Protein AF-A0A0F8Z4M9-F1 (afdb_monomer)

Solvent-accessible surface area (backbone atoms only — not comparable to full-atom values): 3868 Å² total; per-residue (Å²): 138,87,82,85,76,66,69,66,50,49,78,77,34,60,35,11,49,46,44,33,49,53,50,41,66,71,69,36,65,91,87,56,59,84,83,41,92,78,46,71,85,54,80,19,52,35,75,50,48,93,49,91,54,83,86,36,78,62,70,28,114

Mean predicted aligned error: 3.26 Å

Sequence (61 aa):
MKEDLPHFLRENYLGGKGIGTYLHCRENPADMDALSPDNKMIIAVGPAAGTPVPTATRAGL

Radius of gyration: 13.18 Å; Cα contacts (8 Å, |Δi|>4): 68; chains: 1; bounding box: 30×24×33 Å

Organism: NCBI:txid412755

InterPro domains:
  IPR013983 Aldehyde ferredoxin oxidoreductase, N-terminal [PF02730] (3-59)
  IPR036503 Aldehyde ferredoxin oxidoreductase, N-terminal domain superfamily [G3DSA:3.60.9.10] (1-61)
  IPR036503 Aldehyde ferredoxin oxidoreductase, N-terminal domain superfamily [SSF56228] (3-59)
  IPR051919 Tungsten-dependent aldehyde ferredoxin oxidoreductase [PTHR30038] (2-59)

pLDDT: mean 93.57, std 4.76, range [67.69, 97.69]

Nearest PDB structures (foldseek):
  4z3w-assembly1_C  TM=9.153E-01  e=6.722E+00  Geobacter metallireducens GS-15

Structure (mmCIF, N/CA/C/O backbone):
data_AF-A0A0F8Z4M9-F1
#
_entry.id   AF-A0A0F8Z4M9-F1
#
loop_
_atom_site.group_PDB
_atom_site.id
_atom_site.type_symbol
_atom_site.label_atom_id
_atom_site.label_alt_id
_atom_site.label_comp_id
_atom_site.label_asym_id
_atom_site.label_entity_id
_atom_site.label_seq_id
_atom_site.pdbx_PDB_ins_code
_atom_site.Cartn_x
_atom_site.Cartn_y
_atom_site.Cartn_z
_atom_site.occupancy
_atom_site.B_iso_or_equiv
_atom_site.auth_seq_id
_atom_site.auth_comp_id
_atom_site.auth_asym_id
_atom_site.auth_atom_id
_atom_site.pdbx_PDB_model_num
ATOM 1 N N . MET A 1 1 ? 7.517 -11.661 10.351 1.00 67.69 1 MET A N 1
ATOM 2 C CA . MET A 1 1 ? 6.480 -12.656 10.004 1.00 67.69 1 MET A CA 1
ATOM 3 C C . MET A 1 1 ? 6.042 -12.369 8.578 1.00 67.69 1 MET A C 1
ATOM 5 O O . MET A 1 1 ? 5.995 -11.199 8.224 1.00 67.69 1 MET A O 1
ATOM 9 N N . LYS A 1 2 ? 5.825 -13.388 7.746 1.00 84.19 2 LYS A N 1
ATOM 10 C CA . LYS A 1 2 ? 5.337 -13.213 6.373 1.00 84.19 2 LYS A CA 1
ATOM 11 C C . LYS A 1 2 ? 3.874 -13.639 6.351 1.00 84.19 2 LYS A C 1
ATOM 13 O O . LYS A 1 2 ? 3.568 -14.716 6.849 1.00 84.19 2 LYS A O 1
ATOM 18 N N . GLU A 1 3 ? 3.012 -12.796 5.803 1.00 89.81 3 GLU A N 1
ATOM 19 C CA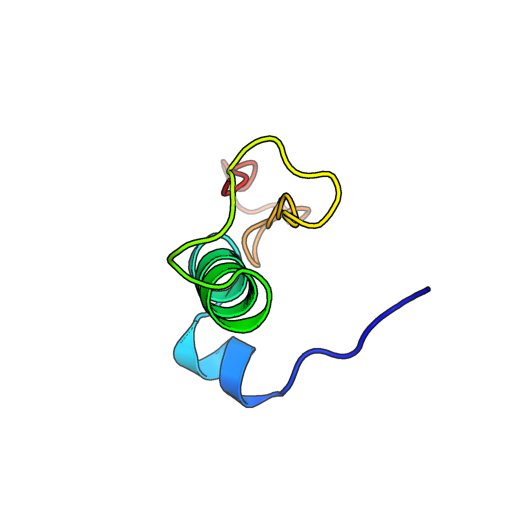 . GLU A 1 3 ? 1.597 -13.101 5.603 1.00 89.81 3 GLU A CA 1
ATOM 20 C C . GLU A 1 3 ? 1.355 -13.468 4.140 1.00 89.81 3 GLU A C 1
ATOM 22 O O . GLU A 1 3 ? 1.922 -12.852 3.230 1.00 89.81 3 GLU A O 1
ATOM 27 N N . ASP A 1 4 ? 0.516 -14.474 3.909 1.00 91.38 4 ASP A N 1
ATOM 28 C CA . ASP A 1 4 ? 0.130 -14.865 2.561 1.00 91.38 4 ASP A CA 1
ATOM 29 C C . ASP A 1 4 ? -1.084 -14.062 2.097 1.00 91.38 4 ASP A C 1
ATOM 31 O O . ASP A 1 4 ? -2.138 -14.037 2.733 1.00 91.38 4 ASP A O 1
ATOM 35 N N . LEU A 1 5 ? -0.939 -13.414 0.941 1.00 89.06 5 LEU A N 1
ATOM 36 C CA . LEU A 1 5 ? -2.036 -12.694 0.306 1.00 89.06 5 LEU A CA 1
ATOM 37 C C . LEU A 1 5 ? -2.907 -13.651 -0.526 1.00 89.06 5 LEU A C 1
ATOM 39 O O . LEU A 1 5 ? -2.359 -14.388 -1.366 1.00 89.06 5 LEU A O 1
ATOM 43 N N . PRO A 1 6 ? -4.246 -13.587 -0.371 1.00 92.12 6 PRO A N 1
ATOM 44 C CA . PRO A 1 6 ? -5.188 -14.314 -1.213 1.00 92.12 6 PRO A CA 1
ATOM 45 C C . PRO A 1 6 ? -4.907 -14.128 -2.706 1.00 92.12 6 PRO A C 1
ATOM 47 O O . PRO A 1 6 ? -4.570 -13.032 -3.159 1.00 92.12 6 PRO A O 1
ATOM 50 N N . HIS A 1 7 ? -5.061 -15.201 -3.486 1.00 92.75 7 HIS A N 1
ATOM 51 C CA . HIS A 1 7 ? -4.727 -15.198 -4.912 1.00 92.75 7 HIS A CA 1
ATOM 52 C C . HIS A 1 7 ? -5.491 -14.126 -5.698 1.00 92.75 7 HIS A C 1
ATOM 54 O O . HIS A 1 7 ? -4.874 -13.344 -6.421 1.00 92.75 7 HIS A O 1
ATOM 60 N N . PHE A 1 8 ? -6.801 -14.020 -5.453 1.00 95.56 8 PHE A N 1
ATOM 61 C CA . PHE A 1 8 ? -7.687 -13.091 -6.156 1.00 95.56 8 PHE A CA 1
ATOM 62 C C . PHE A 1 8 ? -7.248 -11.625 -6.039 1.00 95.56 8 PHE A C 1
ATOM 64 O O . PHE A 1 8 ? -7.552 -10.828 -6.923 1.00 95.56 8 PHE A O 1
ATOM 71 N N . LEU A 1 9 ? -6.518 -11.245 -4.981 1.00 94.88 9 LEU A N 1
ATOM 72 C CA . LEU A 1 9 ? -6.058 -9.866 -4.827 1.00 94.88 9 LEU A CA 1
ATOM 73 C C . LEU A 1 9 ? -5.037 -9.476 -5.895 1.00 94.88 9 LEU A C 1
ATOM 75 O O . LEU A 1 9 ? -5.018 -8.329 -6.335 1.00 94.88 9 LEU A O 1
ATOM 79 N N . ARG A 1 10 ? -4.207 -10.425 -6.340 1.00 90.94 10 ARG A N 1
ATOM 80 C CA . ARG A 1 10 ? -3.220 -10.183 -7.400 1.00 90.94 10 ARG A CA 1
ATOM 81 C C . ARG A 1 10 ? -3.910 -9.976 -8.744 1.00 90.94 10 ARG A C 1
ATOM 83 O O . ARG A 1 10 ? -3.541 -9.068 -9.476 1.00 90.94 10 ARG A O 1
ATOM 90 N N . GLU A 1 11 ? -4.932 -10.774 -9.032 1.00 93.62 11 GLU A N 1
ATOM 91 C CA . GLU A 1 11 ? -5.675 -10.701 -10.294 1.00 93.62 11 GLU A CA 1
ATOM 92 C C . GLU A 1 11 ? -6.561 -9.452 -10.377 1.00 93.62 11 GLU A C 1
ATOM 94 O O . GLU A 1 11 ? -6.608 -8.802 -11.416 1.00 93.62 11 GLU A O 1
ATOM 99 N N .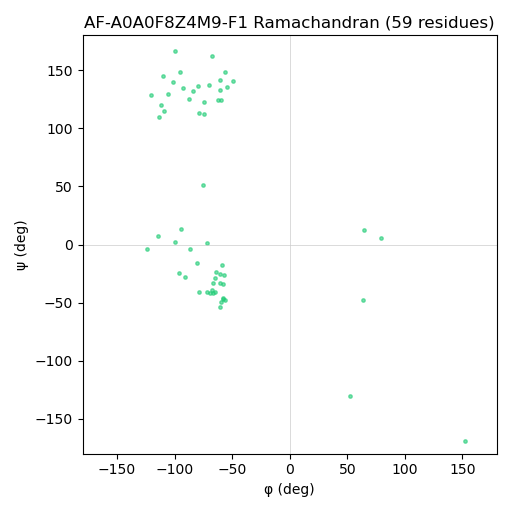 ASN A 1 12 ? -7.229 -9.087 -9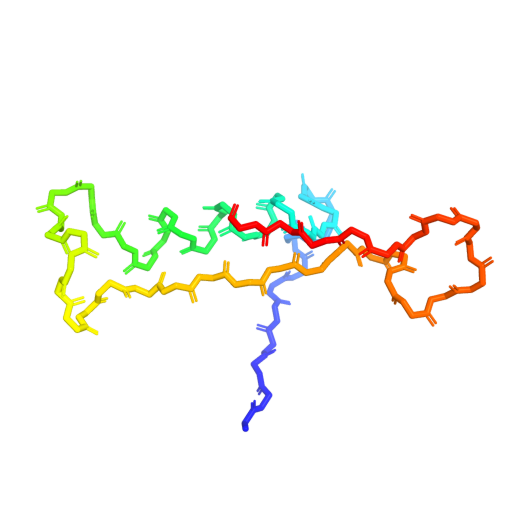.277 1.00 95.75 12 ASN A N 1
ATOM 100 C CA . ASN A 1 12 ? -8.210 -7.998 -9.275 1.00 95.75 12 ASN A CA 1
ATOM 101 C C . ASN A 1 12 ? -7.616 -6.624 -8.938 1.00 95.75 12 ASN A C 1
ATOM 103 O O . ASN A 1 12 ? -8.154 -5.607 -9.370 1.00 95.75 12 ASN A O 1
ATOM 107 N N . TYR A 1 13 ? -6.525 -6.575 -8.166 1.00 95.81 13 TYR A N 1
ATOM 108 C CA . TYR A 1 13 ? -5.957 -5.313 -7.674 1.00 95.81 13 TYR A CA 1
ATOM 109 C C . TYR A 1 13 ? -4.488 -5.097 -8.036 1.00 95.81 13 TYR A C 1
ATOM 111 O O . TYR A 1 13 ? -3.975 -4.014 -7.754 1.00 95.81 13 TYR A O 1
ATOM 119 N N . LEU A 1 14 ? -3.827 -6.076 -8.674 1.00 93.69 14 LEU A N 1
ATOM 120 C CA . LEU A 1 14 ? -2.462 -6.032 -9.223 1.00 93.69 14 LEU A CA 1
ATOM 121 C C . LEU A 1 14 ? -1.323 -5.839 -8.193 1.00 93.69 14 LEU A C 1
ATOM 123 O O . LEU A 1 14 ? -0.331 -6.564 -8.223 1.00 93.69 14 LEU A O 1
ATOM 127 N N . GLY A 1 15 ? -1.441 -4.877 -7.277 1.00 93.81 15 GLY A N 1
ATOM 128 C CA . GLY A 1 15 ? -0.460 -4.523 -6.252 1.00 93.81 15 GLY A CA 1
ATOM 129 C C . GLY A 1 15 ? -0.560 -3.052 -5.839 1.00 93.81 15 GLY A C 1
ATOM 130 O O . GLY A 1 15 ? -1.504 -2.349 -6.205 1.00 93.81 15 GLY A O 1
ATOM 131 N N . GLY A 1 16 ? 0.427 -2.562 -5.084 1.00 95.19 16 GLY A N 1
ATOM 132 C CA . GLY A 1 16 ? 0.512 -1.156 -4.679 1.00 95.19 16 GLY A CA 1
ATOM 133 C C . GLY A 1 16 ? -0.770 -0.653 -4.019 1.00 95.19 16 GLY A C 1
ATOM 134 O O . GLY A 1 16 ? -1.317 -1.308 -3.134 1.00 95.19 16 GLY A O 1
ATOM 135 N N . LYS A 1 17 ? -1.269 0.499 -4.486 1.00 95.25 17 LYS A N 1
ATOM 136 C CA . LYS A 1 17 ? -2.477 1.135 -3.940 1.00 95.25 17 LYS A CA 1
ATOM 137 C C . LYS A 1 17 ? -3.715 0.242 -3.988 1.00 95.25 17 LYS A C 1
ATOM 139 O O . LYS A 1 17 ? -4.505 0.315 -3.065 1.00 95.25 17 LYS A O 1
ATOM 144 N N . GLY A 1 18 ? -3.878 -0.614 -4.998 1.00 95.44 18 GLY A N 1
ATOM 145 C CA . GLY A 1 18 ? -5.056 -1.484 -5.083 1.00 95.44 18 GLY A CA 1
ATOM 146 C C . GLY A 1 18 ? -5.156 -2.423 -3.879 1.00 95.44 18 GLY A C 1
ATOM 147 O O . GLY A 1 18 ? -6.151 -2.420 -3.155 1.00 95.44 18 GLY A O 1
ATOM 148 N N . ILE A 1 19 ? -4.081 -3.169 -3.610 1.00 96.00 19 ILE A N 1
ATOM 149 C CA . ILE A 1 19 ? -4.005 -4.043 -2.429 1.00 96.00 19 ILE A CA 1
ATOM 150 C C . ILE A 1 19 ? -3.971 -3.213 -1.138 1.00 96.00 19 ILE A C 1
ATOM 152 O O . ILE A 1 19 ? -4.625 -3.585 -0.167 1.0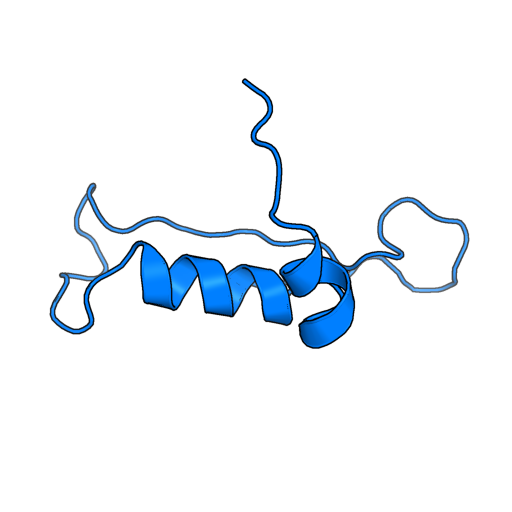0 96.00 19 ILE A O 1
ATOM 156 N N . GLY A 1 20 ? -3.260 -2.080 -1.128 1.00 95.88 20 GLY A N 1
ATOM 157 C CA . GLY A 1 20 ? -3.197 -1.184 0.029 1.00 95.88 20 GLY A CA 1
ATOM 158 C C . GLY A 1 20 ? -4.575 -0.685 0.469 1.00 95.88 20 GLY A C 1
ATOM 159 O O . GLY A 1 20 ? -4.921 -0.793 1.639 1.00 95.88 20 GLY A O 1
ATOM 160 N N . THR A 1 21 ? -5.402 -0.232 -0.474 1.00 95.75 21 THR A N 1
ATOM 161 C CA . THR A 1 21 ? -6.777 0.209 -0.214 1.00 95.75 21 THR A CA 1
ATOM 162 C C . THR A 1 21 ? -7.674 -0.948 0.215 1.00 95.75 21 THR A C 1
ATOM 164 O O . THR A 1 21 ? -8.437 -0.782 1.159 1.00 95.75 21 THR A O 1
ATOM 167 N N . TYR A 1 22 ? -7.564 -2.129 -0.409 1.00 95.75 22 TYR A N 1
ATOM 168 C CA . TYR A 1 22 ? -8.319 -3.309 0.034 1.00 95.75 22 TYR A CA 1
ATOM 169 C C . TYR A 1 22 ? -8.036 -3.634 1.507 1.00 95.75 22 TYR A C 1
ATOM 171 O O . TYR A 1 22 ? -8.963 -3.826 2.291 1.00 95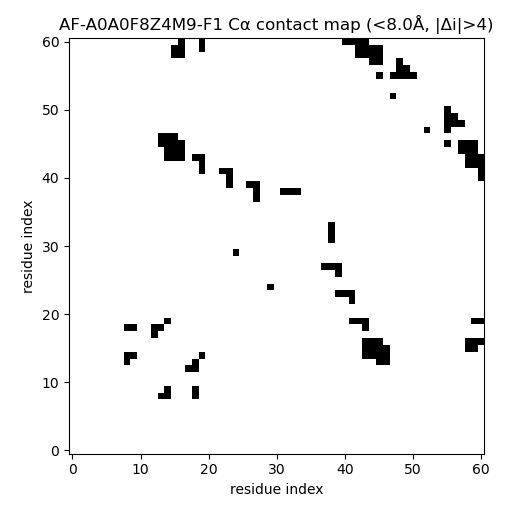.75 22 TYR A O 1
ATOM 179 N N . LEU A 1 23 ? -6.756 -3.664 1.888 1.00 95.12 23 LEU A N 1
ATOM 180 C CA . LEU A 1 23 ? -6.354 -3.906 3.271 1.00 95.12 23 LEU A CA 1
ATOM 181 C C . LEU A 1 23 ? -6.824 -2.776 4.189 1.00 95.12 23 LEU A C 1
ATOM 183 O O . LEU A 1 23 ? -7.334 -3.061 5.262 1.00 95.12 23 LEU A O 1
ATOM 187 N N . HIS A 1 24 ? -6.733 -1.517 3.760 1.00 95.56 24 HIS A N 1
ATOM 188 C CA . HIS A 1 24 ? -7.193 -0.382 4.558 1.00 95.56 24 HIS A CA 1
ATOM 189 C C . HIS A 1 24 ? -8.684 -0.497 4.879 1.00 95.56 24 HIS A C 1
ATOM 191 O O . HIS A 1 24 ? -9.063 -0.449 6.042 1.00 95.56 24 HIS A O 1
ATOM 197 N N . CYS A 1 25 ? -9.519 -0.750 3.870 1.00 94.75 25 CYS A N 1
ATOM 198 C CA . CYS A 1 25 ? -10.957 -0.929 4.061 1.00 94.75 25 CYS A CA 1
ATOM 199 C C . CYS A 1 25 ? -11.306 -2.166 4.900 1.00 94.75 25 CYS A C 1
ATOM 201 O O . CYS A 1 25 ? -12.354 -2.191 5.538 1.00 94.75 25 CYS A O 1
ATOM 203 N N . ARG A 1 26 ? -10.469 -3.210 4.873 1.00 94.06 26 ARG A N 1
ATOM 204 C CA . ARG A 1 26 ? -10.690 -4.436 5.649 1.00 94.06 26 ARG A CA 1
ATOM 205 C C . ARG A 1 26 ? -10.295 -4.277 7.115 1.00 94.06 26 ARG A C 1
ATOM 207 O O . ARG A 1 26 ? -10.966 -4.824 7.982 1.00 94.06 26 ARG A O 1
ATOM 214 N N . GLU A 1 27 ? -9.181 -3.602 7.374 1.00 94.88 27 GLU A N 1
ATOM 215 C CA . GLU A 1 27 ? -8.549 -3.565 8.694 1.00 94.88 27 GLU A CA 1
ATOM 216 C C . GLU A 1 27 ? -8.927 -2.331 9.516 1.00 94.88 27 GLU A C 1
ATOM 218 O O . GLU A 1 27 ? -8.875 -2.396 10.742 1.00 94.88 27 GLU A O 1
ATOM 223 N N . ASN A 1 28 ? -9.314 -1.233 8.860 1.00 96.19 28 ASN A N 1
ATOM 224 C CA . ASN A 1 28 ? -9.657 0.024 9.514 1.00 96.19 28 ASN A CA 1
ATOM 225 C C . ASN A 1 28 ? -11.158 0.321 9.309 1.00 96.19 28 ASN A C 1
ATOM 227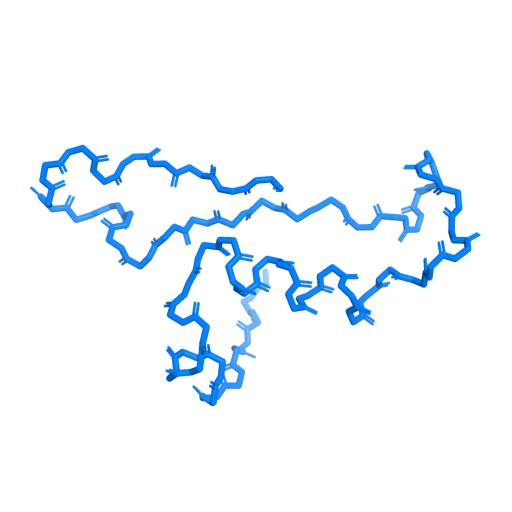 O O . ASN A 1 28 ? -11.580 0.622 8.189 1.00 96.19 28 ASN A O 1
ATOM 231 N N . PRO A 1 29 ? -11.984 0.236 10.368 1.00 94.06 29 PRO A N 1
ATOM 232 C CA . PRO A 1 29 ? -13.375 0.678 10.348 1.00 94.06 29 PRO A CA 1
ATOM 233 C C . PRO A 1 29 ? -13.498 2.149 9.938 1.00 94.06 29 PRO A C 1
ATOM 235 O O . PRO A 1 29 ? -12.644 2.965 10.275 1.00 94.06 29 PRO A O 1
ATOM 238 N N . ALA A 1 30 ? -14.596 2.500 9.265 1.00 91.69 30 ALA A N 1
ATOM 239 C CA . ALA A 1 30 ? -14.796 3.847 8.726 1.00 91.69 30 ALA A CA 1
ATOM 240 C C . ALA A 1 30 ? -14.798 4.950 9.804 1.00 91.69 30 ALA A C 1
ATOM 242 O O . ALA A 1 30 ? -14.315 6.050 9.551 1.00 91.69 30 ALA A O 1
ATOM 243 N N . ASP A 1 31 ? -15.298 4.635 11.001 1.00 93.75 31 ASP A N 1
ATOM 244 C CA . ASP A 1 31 ? -15.451 5.588 12.109 1.00 93.75 31 ASP A CA 1
ATOM 245 C C . ASP A 1 31 ? -14.255 5.581 13.083 1.00 93.75 31 ASP A C 1
ATOM 247 O O . ASP A 1 31 ? -14.343 6.093 14.199 1.00 93.75 31 ASP A O 1
ATOM 251 N N . MET A 1 32 ? -13.139 4.956 12.698 1.00 94.31 32 MET A N 1
ATOM 252 C CA . MET A 1 32 ? -11.933 4.886 13.519 1.00 94.31 32 MET A CA 1
ATOM 253 C C . MET A 1 32 ? -11.244 6.254 13.617 1.00 94.31 32 MET A C 1
ATOM 255 O O . MET A 1 32 ? -11.072 6.951 12.617 1.00 94.31 32 MET A O 1
ATOM 259 N N . ASP A 1 33 ? -10.785 6.616 14.819 1.00 95.81 33 ASP A N 1
ATOM 260 C CA . ASP A 1 33 ? -9.910 7.778 14.992 1.00 95.81 33 ASP A CA 1
ATOM 261 C C . ASP A 1 33 ? -8.598 7.563 14.226 1.00 95.81 33 ASP A C 1
ATOM 263 O O . ASP A 1 33 ? -7.873 6.590 14.446 1.00 95.81 33 ASP A O 1
ATOM 267 N N . ALA A 1 34 ? -8.279 8.507 13.341 1.00 94.56 34 ALA A N 1
ATOM 268 C CA . ALA A 1 34 ? -7.110 8.451 12.481 1.00 94.56 34 ALA A CA 1
ATOM 269 C C . ALA A 1 34 ? -5.781 8.393 13.256 1.00 94.56 34 ALA A C 1
ATOM 271 O O . ALA A 1 34 ? -4.803 7.878 12.714 1.00 94.56 34 ALA A O 1
ATOM 272 N N . LEU A 1 35 ? -5.728 8.903 14.491 1.00 96.69 35 LEU A N 1
ATOM 273 C CA . LEU A 1 35 ? -4.526 8.876 15.335 1.00 96.69 35 LEU A CA 1
ATOM 274 C C . LEU A 1 35 ? -4.538 7.757 16.382 1.00 96.69 35 LEU A C 1
ATOM 276 O O . LEU A 1 35 ? -3.595 7.649 17.170 1.00 96.69 35 LEU A O 1
ATOM 280 N N . SER A 1 36 ? -5.576 6.919 16.390 1.00 96.94 36 SER A N 1
ATOM 281 C CA . SER A 1 36 ? -5.633 5.765 17.280 1.00 96.94 36 SER A CA 1
ATOM 282 C C . SER A 1 36 ? -4.471 4.805 16.996 1.00 96.94 36 SER A C 1
ATOM 284 O O . SER A 1 36 ? -4.162 4.558 15.826 1.00 96.94 36 SER A O 1
ATOM 286 N N . PRO A 1 37 ? -3.866 4.189 18.030 1.00 96.44 37 PRO A N 1
ATOM 287 C CA . PRO A 1 37 ? -2.903 3.103 17.837 1.00 96.44 37 PRO A CA 1
ATOM 288 C C . PRO A 1 37 ? -3.487 1.899 17.078 1.00 96.44 37 PRO A C 1
ATOM 290 O O . PRO A 1 37 ? -2.725 1.093 16.548 1.00 96.44 37 PRO A O 1
ATOM 293 N N . ASP A 1 38 ? -4.815 1.786 17.004 1.00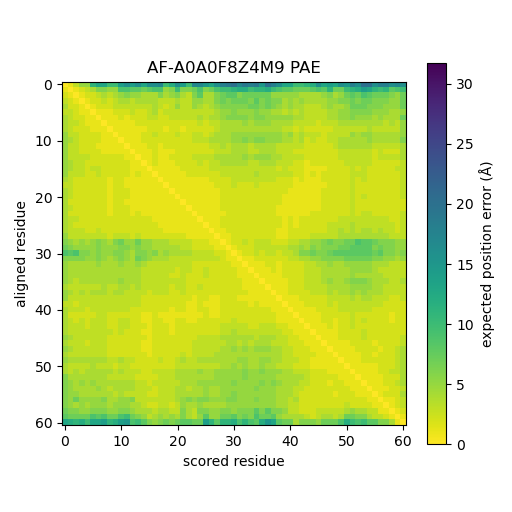 95.56 38 ASP A N 1
ATOM 294 C CA . ASP A 1 38 ? -5.499 0.727 16.261 1.00 95.56 38 ASP A CA 1
ATOM 295 C C . ASP A 1 38 ? -5.574 1.005 14.747 1.00 95.56 38 ASP A C 1
ATOM 297 O O . ASP A 1 38 ? -5.837 0.082 13.974 1.00 95.56 38 ASP A O 1
ATOM 301 N N . ASN A 1 39 ? -5.327 2.248 14.304 1.00 95.56 39 ASN A N 1
ATOM 302 C CA . ASN A 1 39 ? -5.333 2.600 12.886 1.00 95.56 39 ASN A CA 1
ATOM 303 C C . ASN A 1 39 ? -4.084 2.067 12.187 1.00 95.56 39 ASN A C 1
ATOM 305 O O . ASN A 1 39 ? -2.960 2.533 12.400 1.00 95.56 39 ASN A O 1
ATOM 309 N N . LYS A 1 40 ? -4.280 1.095 11.295 1.00 95.31 40 LYS A N 1
ATOM 310 C CA . LYS A 1 40 ? -3.176 0.485 10.562 1.00 95.31 40 LYS A CA 1
ATOM 311 C C . LYS A 1 40 ? -2.742 1.388 9.415 1.00 95.31 40 LYS A C 1
ATOM 313 O O . LYS A 1 40 ? -3.454 1.544 8.419 1.00 95.31 40 LYS A O 1
ATOM 318 N N . MET A 1 41 ? -1.527 1.920 9.523 1.00 95.31 41 MET A N 1
ATOM 319 C CA . MET A 1 41 ? -0.840 2.565 8.408 1.00 95.31 41 MET A CA 1
ATOM 320 C C . MET A 1 41 ? -0.340 1.503 7.424 1.00 95.31 41 MET A C 1
ATOM 322 O O . MET A 1 41 ? 0.437 0.620 7.787 1.00 95.31 41 MET A O 1
ATOM 326 N N . ILE A 1 42 ? -0.766 1.602 6.166 1.00 95.50 42 ILE A N 1
ATOM 327 C CA . ILE A 1 42 ? -0.421 0.636 5.123 1.00 95.50 42 ILE A CA 1
ATOM 328 C C . ILE A 1 42 ? 0.494 1.312 4.109 1.00 95.50 42 ILE A C 1
ATOM 330 O O . ILE A 1 42 ? 0.118 2.280 3.463 1.00 95.50 42 ILE A O 1
ATOM 334 N N . ILE A 1 43 ? 1.703 0.777 3.952 1.00 95.31 43 ILE A N 1
ATOM 335 C CA . ILE A 1 43 ? 2.641 1.195 2.910 1.00 95.31 43 ILE A CA 1
ATOM 336 C C . ILE A 1 43 ? 2.724 0.058 1.902 1.00 95.31 43 ILE A C 1
ATOM 338 O O . ILE A 1 43 ? 3.192 -1.035 2.224 1.00 95.31 43 ILE A O 1
ATOM 342 N N . ALA A 1 44 ? 2.266 0.306 0.679 1.00 94.88 44 ALA A N 1
ATOM 343 C CA . ALA A 1 44 ? 2.168 -0.722 -0.348 1.00 94.88 44 ALA A CA 1
ATOM 344 C C . ALA A 1 44 ? 3.001 -0.363 -1.581 1.00 94.88 44 A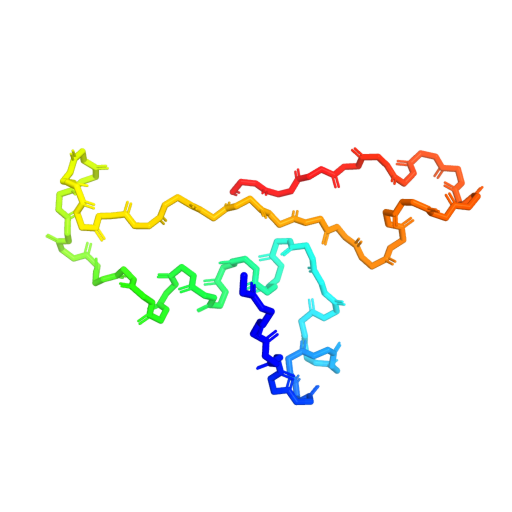LA A C 1
ATOM 346 O O . ALA A 1 44 ? 2.859 0.711 -2.166 1.00 94.88 44 ALA A O 1
ATOM 347 N N . VAL A 1 45 ? 3.846 -1.289 -2.030 1.00 95.44 45 VAL A N 1
ATOM 348 C CA . VAL A 1 45 ? 4.631 -1.138 -3.263 1.00 95.44 45 VAL A CA 1
ATOM 349 C C . VAL A 1 45 ? 3.933 -1.798 -4.448 1.00 95.44 45 VAL A C 1
ATOM 351 O O . VAL A 1 45 ? 3.209 -2.785 -4.297 1.00 95.44 45 VAL A O 1
ATOM 354 N N . GLY A 1 46 ? 4.124 -1.233 -5.641 1.00 93.94 46 GLY A N 1
ATOM 355 C CA . GLY A 1 46 ? 3.620 -1.826 -6.880 1.00 93.94 46 GLY A CA 1
ATOM 356 C C . GLY A 1 46 ? 4.330 -3.143 -7.229 1.00 93.94 46 GLY A C 1
ATOM 357 O O . GLY A 1 46 ? 5.435 -3.389 -6.749 1.00 93.94 46 GLY A O 1
ATOM 358 N N . PRO A 1 47 ? 3.754 -3.973 -8.115 1.00 94.31 47 PRO A N 1
ATOM 359 C CA . PRO A 1 47 ? 4.325 -5.277 -8.480 1.00 94.31 47 PRO A CA 1
ATOM 360 C C . PRO A 1 47 ? 5.684 -5.184 -9.191 1.00 94.31 47 PRO A C 1
ATOM 362 O O . PRO A 1 47 ? 6.458 -6.132 -9.161 1.00 94.31 47 PRO A O 1
ATOM 365 N N . ALA A 1 48 ? 5.982 -4.048 -9.828 1.00 96.12 48 ALA A N 1
ATOM 366 C CA . ALA A 1 48 ? 7.260 -3.807 -10.495 1.00 96.12 48 ALA A CA 1
ATOM 367 C C . ALA A 1 48 ? 8.345 -3.255 -9.551 1.00 96.12 48 ALA A C 1
ATOM 369 O O . ALA A 1 48 ? 9.481 -3.054 -9.983 1.00 96.12 48 ALA A O 1
ATOM 370 N N . ALA A 1 49 ? 8.023 -2.983 -8.282 1.00 95.31 49 ALA A N 1
ATOM 371 C CA . ALA A 1 49 ? 9.007 -2.486 -7.328 1.00 95.31 49 ALA A CA 1
ATOM 372 C C . ALA A 1 49 ? 10.144 -3.502 -7.145 1.00 95.31 49 ALA A C 1
ATOM 374 O O . ALA A 1 49 ? 9.907 -4.696 -6.979 1.00 95.31 49 ALA A O 1
ATOM 375 N N . GLY A 1 50 ? 11.387 -3.020 -7.197 1.00 94.88 50 GLY A N 1
ATOM 376 C CA . GLY A 1 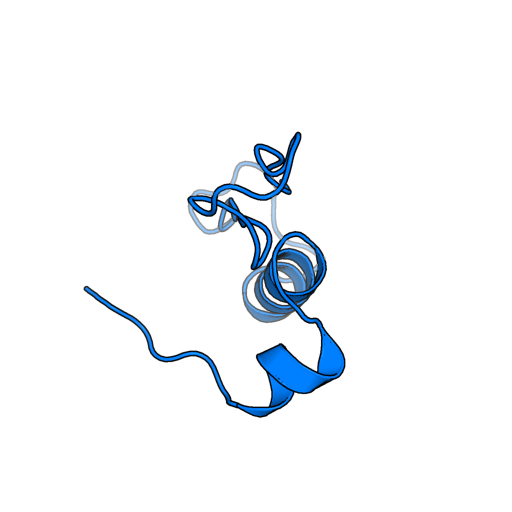50 ? 12.577 -3.875 -7.130 1.00 94.88 50 GLY A CA 1
ATOM 377 C C . GLY A 1 50 ? 12.932 -4.585 -8.442 1.00 94.88 50 GLY A C 1
ATOM 378 O O . GLY A 1 50 ? 13.865 -5.382 -8.459 1.00 94.88 50 GLY A O 1
ATOM 379 N N . THR A 1 51 ? 12.231 -4.295 -9.542 1.00 96.88 51 THR A N 1
ATOM 380 C CA . THR A 1 51 ? 12.577 -4.798 -10.881 1.00 96.88 51 THR A CA 1
ATOM 381 C C . THR A 1 51 ? 13.334 -3.740 -11.704 1.00 96.88 51 THR A C 1
ATOM 383 O O . THR A 1 51 ? 13.319 -2.562 -11.344 1.00 96.88 51 THR A O 1
ATOM 386 N N . PRO A 1 52 ? 13.957 -4.110 -12.842 1.00 97.69 52 PRO A N 1
ATOM 387 C CA . PRO A 1 52 ? 14.614 -3.158 -13.748 1.00 97.69 52 PRO A CA 1
ATOM 388 C C . PRO A 1 52 ? 13.664 -2.256 -14.552 1.00 97.69 52 PRO A C 1
ATOM 390 O O . PRO A 1 52 ? 14.133 -1.477 -15.382 1.00 97.69 52 PRO A O 1
ATOM 393 N N . VAL A 1 53 ? 12.342 -2.374 -14.370 1.00 97.50 53 VAL A N 1
ATOM 394 C CA . VAL A 1 53 ? 11.368 -1.549 -15.095 1.00 97.50 53 VAL A CA 1
ATOM 395 C C . VAL A 1 53 ? 11.638 -0.069 -14.786 1.00 97.50 53 VAL A C 1
ATOM 397 O O . VAL A 1 53 ? 11.640 0.315 -13.610 1.00 97.50 53 VAL A O 1
ATOM 400 N N . PRO A 1 54 ? 11.860 0.785 -15.806 1.00 96.44 54 PRO A N 1
ATOM 401 C CA . PRO A 1 54 ? 12.177 2.188 -15.581 1.00 96.44 54 PRO A CA 1
ATOM 402 C C . PRO A 1 54 ? 11.125 2.866 -14.706 1.00 96.44 54 PRO A C 1
ATOM 404 O O . PRO A 1 54 ? 9.924 2.703 -14.914 1.00 96.44 54 PRO A O 1
ATOM 407 N N . THR A 1 55 ? 11.577 3.659 -13.733 1.00 95.56 55 THR A N 1
ATOM 408 C CA . THR A 1 55 ? 10.724 4.458 -12.829 1.00 95.56 55 THR A CA 1
ATOM 409 C C . THR A 1 55 ? 9.796 3.664 -11.894 1.00 95.56 55 THR A C 1
ATOM 411 O O . THR A 1 55 ? 8.943 4.256 -11.230 1.00 95.56 55 THR A O 1
ATOM 414 N N . ALA A 1 56 ? 9.978 2.345 -11.757 1.00 95.25 56 ALA A N 1
ATOM 415 C CA . ALA A 1 56 ? 9.197 1.484 -10.860 1.00 95.25 56 ALA A CA 1
ATOM 416 C C . ALA A 1 56 ? 9.572 1.637 -9.365 1.00 95.25 56 ALA A C 1
ATOM 418 O O . ALA A 1 56 ? 9.840 0.666 -8.663 1.00 95.25 56 ALA A O 1
ATOM 419 N N . THR A 1 57 ? 9.594 2.872 -8.861 1.00 93.38 57 THR A N 1
ATOM 420 C CA . THR A 1 57 ? 10.029 3.233 -7.496 1.00 93.38 57 THR A CA 1
ATOM 421 C C . THR A 1 57 ? 8.901 3.799 -6.629 1.00 93.38 57 THR A C 1
ATOM 423 O O . THR A 1 57 ? 9.134 4.294 -5.529 1.00 93.38 57 THR A O 1
ATOM 426 N N . ARG A 1 58 ? 7.657 3.761 -7.120 1.00 91.25 58 ARG A N 1
ATOM 427 C CA . ARG A 1 58 ? 6.498 4.363 -6.450 1.00 91.25 58 ARG A CA 1
ATOM 428 C C . ARG A 1 58 ? 5.976 3.477 -5.316 1.00 91.25 58 ARG A C 1
ATOM 430 O O . ARG A 1 58 ? 5.763 2.279 -5.500 1.00 91.25 58 ARG A O 1
ATOM 437 N N . ALA A 1 59 ? 5.670 4.116 -4.191 1.00 90.44 59 ALA A N 1
ATOM 438 C CA . ALA A 1 59 ? 4.887 3.544 -3.102 1.00 90.44 59 ALA A CA 1
ATOM 439 C C . ALA A 1 59 ? 3.508 4.218 -3.023 1.00 90.44 59 ALA A C 1
ATOM 441 O O . ALA A 1 59 ? 3.358 5.409 -3.316 1.00 90.44 59 ALA A O 1
ATOM 442 N N . GLY A 1 60 ? 2.499 3.429 -2.668 1.00 83.31 60 GLY A N 1
ATOM 443 C CA . GLY A 1 60 ? 1.187 3.887 -2.245 1.00 83.31 60 GLY A CA 1
ATOM 444 C C . GLY A 1 60 ? 1.145 4.025 -0.728 1.00 83.31 60 GLY A C 1
ATOM 445 O O . GLY A 1 60 ? 1.622 3.135 -0.023 1.00 83.31 60 GLY A O 1
ATOM 446 N N . LEU A 1 61 ? 0.580 5.142 -0.284 1.00 77.56 61 LEU A N 1
ATOM 447 C CA . LEU A 1 61 ? 0.087 5.366 1.070 1.00 77.56 61 LEU A CA 1
ATOM 448 C C . LEU A 1 61 ? -1.437 5.262 1.029 1.00 77.56 61 LEU A C 1
ATOM 450 O O . LEU A 1 61 ? -1.988 5.664 -0.032 1.00 77.56 61 LEU A O 1
#

Secondary structure (DSSP, 8-state):
--PPPPHHHHHHH-STHHHHHHHHHHHS-TT--TTSTTS----EE-TTTTSSSTT---EE-

Foldseek 3Di:
DDDDDDPVQCVPQVWAVSVQVVCQPVQPDPPDDCPDPSRDDGKIAGPCPPHPDPPSPDIHD